Protein AF-A0A7Y5UT32-F1 (afdb_monomer_lite)

Foldseek 3Di:
DPPPPVVVVVPPVPPPDPVVVVPVPDPPDLQADWFFKKKKKWKDDPWTWIKIKTWHPFVLQLQLCVVVVHDSPDPPDDPVSSQVSVQVVRVVVVVVCCCPPNDVPPGMDMDRMGMDGDPTDSPPPDPFWDKDDDPTTIMIMGTTTDDDDPPDD

Secondary structure (DSSP, 8-state):
--STTTTTGGGTTT-S--HHHHHHS-SS-GGG-EEEEEEEEEEESSS-EEEEEEE-HHHHHHHHHHHHT--TT-----HHHHHHHHHHHHHHHHHHHIIIII-TTS--EEPPPEEEEEEEEE----TTEEEEE-SSSEEEEEEEE--------

Sequence (153 aa):
MAEVFSTMVGKFESLAVDAAVAAALPARGLSHVHFDREAVVEYRGVLEGHVTIRCNADGALDIARGLLMLDAGDTSLSIEEINDALKECANMVTGHVKTRVLDPLGGCQLSVPFVNSVATSAAAARDRMLLYKLQQGLISVEIWRRETAASAA

pLDDT: mean 74.2, std 22.8, range [26.95, 97.06]

Radius of gyration: 16.86 Å; chains: 1; bounding box: 32×48×56 Å

Structure (mmCIF, N/CA/C/O backbone):
data_AF-A0A7Y5UT32-F1
#
_entry.id   AF-A0A7Y5UT32-F1
#
loop_
_atom_site.group_PDB
_atom_site.id
_atom_site.type_symbol
_atom_site.label_atom_id
_atom_site.label_alt_id
_atom_site.label_comp_id
_atom_site.label_asym_id
_atom_site.label_entity_id
_atom_site.label_seq_id
_atom_site.pdbx_PDB_ins_code
_atom_site.Cartn_x
_atom_site.Cartn_y
_atom_site.Cartn_z
_atom_site.occupancy
_atom_site.B_iso_or_equiv
_atom_site.auth_seq_id
_atom_site.auth_comp_id
_atom_site.auth_asym_id
_atom_site.auth_atom_id
_atom_site.pdbx_PDB_model_num
ATOM 1 N N . MET A 1 1 ? -15.226 24.047 -5.151 1.00 40.56 1 MET A N 1
ATOM 2 C CA . MET A 1 1 ? -13.920 23.353 -5.260 1.00 40.56 1 MET A CA 1
ATOM 3 C C . MET A 1 1 ? -13.978 21.875 -4.825 1.00 40.56 1 MET A C 1
ATOM 5 O O . MET A 1 1 ? -12.939 21.241 -4.767 1.00 40.56 1 MET A O 1
ATOM 9 N N . ALA A 1 2 ? -15.166 21.301 -4.562 1.00 35.66 2 ALA A N 1
ATOM 10 C CA . ALA A 1 2 ? -15.335 19.928 -4.057 1.00 35.66 2 ALA A CA 1
ATOM 11 C C . ALA A 1 2 ? -15.691 18.880 -5.139 1.00 35.66 2 ALA A C 1
ATOM 13 O O . ALA A 1 2 ? -15.815 17.702 -4.826 1.00 35.66 2 ALA A O 1
ATOM 14 N N . GLU A 1 3 ? -15.855 19.281 -6.405 1.00 29.11 3 GLU A N 1
ATOM 15 C CA . GLU A 1 3 ? -16.361 18.385 -7.462 1.00 29.11 3 GLU A CA 1
ATOM 16 C C . GLU A 1 3 ? -15.290 17.556 -8.183 1.00 29.11 3 GLU A C 1
ATOM 18 O O . GLU A 1 3 ? -15.625 16.557 -8.807 1.00 29.11 3 GLU A O 1
ATOM 23 N N . VAL A 1 4 ? -14.003 17.898 -8.075 1.00 40.22 4 VAL A N 1
ATOM 24 C CA . VAL A 1 4 ? -12.950 17.203 -8.846 1.00 40.22 4 VAL A CA 1
ATOM 25 C C . VAL A 1 4 ? -12.626 15.815 -8.269 1.00 40.22 4 VAL A C 1
ATOM 27 O O . VAL A 1 4 ? -12.219 14.916 -9.000 1.00 40.22 4 VAL A O 1
ATOM 30 N N . PHE A 1 5 ? -12.866 15.597 -6.971 1.00 34.38 5 PHE A N 1
ATOM 31 C CA . PHE A 1 5 ? -12.546 14.328 -6.311 1.00 34.38 5 PHE A CA 1
ATOM 32 C C . PHE A 1 5 ? -13.642 13.258 -6.440 1.00 34.38 5 PHE A C 1
ATOM 34 O O . PHE A 1 5 ? -13.336 12.081 -6.273 1.00 34.38 5 PHE A O 1
ATOM 41 N N . SER A 1 6 ? -14.896 13.604 -6.773 1.00 34.88 6 SER A N 1
ATOM 42 C CA . SER A 1 6 ? -15.976 12.600 -6.860 1.00 34.88 6 SER A CA 1
ATOM 43 C C . SER A 1 6 ? -15.926 11.779 -8.155 1.00 34.88 6 SER A C 1
ATOM 45 O O . SER A 1 6 ? -16.275 10.598 -8.160 1.00 34.88 6 SER A O 1
ATOM 47 N N . THR A 1 7 ? -15.411 12.352 -9.245 1.00 33.41 7 THR A N 1
ATOM 48 C CA . THR A 1 7 ? -15.380 11.698 -10.562 1.00 33.41 7 THR A CA 1
ATOM 49 C C . THR A 1 7 ? -14.359 10.566 -10.684 1.00 33.41 7 THR A C 1
ATOM 51 O O . THR A 1 7 ? -14.496 9.734 -11.578 1.00 33.41 7 THR A O 1
ATOM 54 N N . MET A 1 8 ? -13.380 10.464 -9.775 1.00 29.42 8 MET A N 1
ATOM 55 C CA . MET A 1 8 ? -12.494 9.288 -9.700 1.00 29.42 8 MET A CA 1
ATOM 56 C C . MET A 1 8 ? -13.072 8.146 -8.847 1.00 29.42 8 MET A C 1
ATOM 58 O O . MET A 1 8 ? -12.651 7.001 -8.993 1.00 29.42 8 MET A O 1
ATOM 62 N N . VAL A 1 9 ? -14.073 8.418 -8.000 1.00 39.75 9 VAL A N 1
ATOM 63 C CA . VAL A 1 9 ? -14.666 7.423 -7.085 1.00 39.75 9 VAL A CA 1
ATOM 64 C C . VAL A 1 9 ? -15.650 6.499 -7.812 1.00 39.75 9 VAL A C 1
ATOM 66 O O . VAL A 1 9 ? -15.731 5.313 -7.499 1.00 39.75 9 VAL A O 1
ATOM 69 N N . GLY A 1 10 ? -16.338 7.004 -8.843 1.00 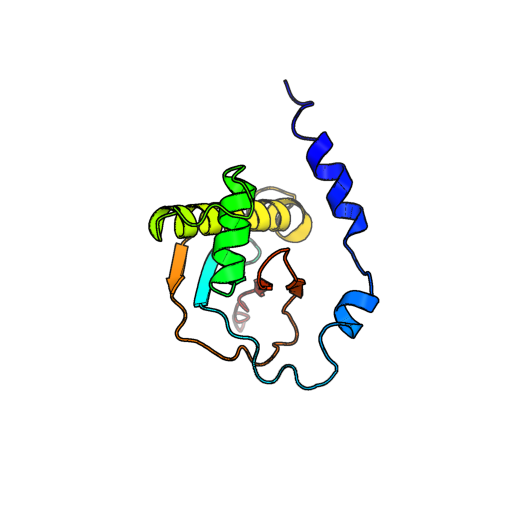26.95 10 GLY A N 1
ATOM 70 C CA . GLY A 1 10 ? -17.385 6.271 -9.569 1.00 26.95 10 GLY A CA 1
ATOM 71 C C . GLY A 1 10 ? -16.918 5.073 -10.409 1.00 26.95 10 GLY A C 1
ATOM 72 O O . GLY A 1 10 ? -17.756 4.353 -10.940 1.00 26.95 10 GLY A O 1
ATOM 73 N N . LYS A 1 11 ? -15.606 4.829 -10.546 1.00 36.06 11 LYS A N 1
ATOM 74 C CA . LYS A 1 11 ? -15.076 3.681 -11.311 1.00 36.06 11 LYS A CA 1
ATOM 75 C C . LYS A 1 11 ? -14.605 2.501 -10.457 1.00 36.06 11 LYS A C 1
ATOM 77 O O . LYS A 1 11 ? -14.365 1.433 -11.013 1.00 36.06 11 LYS A O 1
ATOM 82 N N . PHE A 1 12 ? -14.520 2.643 -9.133 1.00 33.78 12 PHE A N 1
ATOM 83 C CA . PHE A 1 12 ? -14.087 1.541 -8.260 1.00 33.78 12 PHE A CA 1
ATOM 84 C C . PHE A 1 12 ? -15.223 0.595 -7.841 1.00 33.78 12 PHE A C 1
ATOM 86 O O . PHE A 1 12 ? -14.953 -0.550 -7.489 1.00 33.78 12 PHE A O 1
ATOM 93 N N . GLU A 1 13 ? -16.490 1.014 -7.938 1.00 32.16 13 GLU A N 1
ATOM 94 C CA . GLU A 1 13 ? -17.649 0.166 -7.591 1.00 32.16 13 GLU A CA 1
ATOM 95 C C . GLU A 1 13 ? -17.892 -0.988 -8.581 1.00 32.16 13 GLU A C 1
ATOM 97 O O . GLU A 1 13 ? -18.617 -1.925 -8.264 1.00 32.16 13 GLU A O 1
ATOM 102 N N . SER A 1 14 ? -17.234 -0.977 -9.745 1.00 31.75 14 SER A N 1
ATOM 103 C CA . SER A 1 14 ? -17.374 -2.009 -10.784 1.00 31.75 14 SER A CA 1
ATOM 104 C C . SER A 1 14 ? -16.272 -3.083 -10.770 1.00 31.75 14 SER A C 1
ATOM 106 O O . SER A 1 14 ? -16.296 -3.975 -11.614 1.00 31.75 14 SER A O 1
ATOM 108 N N . LEU A 1 15 ? -15.289 -3.014 -9.865 1.00 38.16 15 LEU A N 1
ATOM 109 C CA . LEU A 1 15 ? -14.145 -3.948 -9.842 1.00 38.16 15 LEU A CA 1
ATOM 110 C C . LEU A 1 15 ? -14.307 -5.105 -8.845 1.00 38.16 15 LEU A C 1
ATOM 112 O O . LEU A 1 15 ? -13.448 -5.984 -8.761 1.00 38.16 15 LEU A O 1
ATOM 116 N N . ALA A 1 16 ? -15.417 -5.136 -8.107 1.00 36.22 16 ALA A N 1
ATOM 117 C CA . ALA A 1 16 ? -15.754 -6.268 -7.266 1.00 36.22 16 ALA A CA 1
ATOM 118 C C . ALA A 1 16 ? -16.349 -7.395 -8.124 1.00 36.22 16 ALA A C 1
ATOM 120 O O . ALA A 1 16 ? -17.524 -7.388 -8.474 1.00 36.22 16 ALA A O 1
ATOM 121 N N . VAL A 1 17 ? -15.499 -8.393 -8.364 1.00 40.19 17 VAL A N 1
ATOM 122 C CA . VAL A 1 17 ? -15.823 -9.740 -8.846 1.00 40.19 17 VAL A CA 1
ATOM 123 C C . VAL A 1 17 ? -16.145 -9.822 -10.335 1.00 40.19 17 VAL A C 1
ATOM 125 O O . VAL A 1 17 ? -17.268 -10.101 -10.742 1.00 40.19 17 VAL A O 1
ATOM 128 N N . ASP A 1 18 ? -15.091 -9.776 -11.145 1.00 31.22 18 ASP A N 1
ATOM 129 C CA . ASP A 1 18 ? -15.029 -10.751 -12.225 1.00 31.22 18 ASP A CA 1
ATOM 130 C C . ASP A 1 18 ? -14.427 -12.030 -11.628 1.00 31.22 18 ASP A C 1
ATOM 132 O O . ASP A 1 18 ? -13.212 -12.157 -11.453 1.00 31.22 18 ASP A O 1
ATOM 136 N N . ALA A 1 19 ? -15.281 -12.980 -11.236 1.00 40.06 19 ALA A N 1
ATOM 137 C CA . ALA A 1 19 ? -14.856 -14.303 -10.763 1.00 40.06 19 ALA A CA 1
ATOM 138 C C . ALA A 1 19 ? -13.948 -15.013 -11.793 1.00 40.06 19 ALA A C 1
ATOM 140 O O . ALA A 1 19 ? -13.191 -15.921 -11.449 1.00 40.06 19 ALA A O 1
ATOM 141 N N . ALA A 1 20 ? -13.963 -14.541 -13.044 1.00 36.03 20 ALA A N 1
ATOM 142 C CA . ALA A 1 20 ? -13.041 -14.924 -14.096 1.00 36.03 20 ALA A CA 1
ATOM 143 C C . ALA A 1 20 ? -11.575 -14.535 -13.818 1.00 36.03 20 ALA A C 1
ATOM 145 O O . ALA A 1 20 ? -10.691 -15.273 -14.232 1.00 36.03 20 ALA A O 1
ATOM 146 N N . VAL A 1 21 ? -11.272 -13.450 -13.089 1.00 40.75 21 VAL A N 1
ATOM 147 C CA . VAL A 1 21 ? -9.878 -13.077 -12.748 1.00 40.75 21 VAL A CA 1
ATOM 148 C C . VAL A 1 21 ? -9.305 -14.010 -11.679 1.00 40.75 21 VAL A C 1
ATOM 150 O O . VAL A 1 21 ? -8.154 -14.432 -11.788 1.00 40.75 21 VAL A O 1
ATOM 153 N N . ALA A 1 22 ? -10.126 -14.421 -10.708 1.00 39.03 22 ALA A N 1
ATOM 154 C CA . ALA A 1 22 ? -9.765 -15.477 -9.762 1.00 39.03 22 ALA A CA 1
ATOM 155 C C . ALA A 1 22 ? -9.562 -16.835 -10.465 1.00 39.03 22 ALA A C 1
ATOM 157 O O . ALA A 1 22 ? -8.695 -17.606 -10.064 1.00 39.03 22 ALA A O 1
ATOM 158 N N . ALA A 1 23 ? -10.314 -17.102 -11.540 1.00 39.59 23 ALA A N 1
ATOM 159 C CA . ALA A 1 23 ? -10.184 -18.310 -12.360 1.00 39.59 23 ALA A CA 1
ATOM 160 C C . ALA A 1 23 ? -9.057 -18.244 -13.419 1.00 39.59 23 ALA A C 1
ATOM 162 O O . ALA A 1 23 ? -8.623 -19.285 -13.913 1.00 39.59 23 ALA A O 1
ATOM 163 N N . ALA A 1 24 ? -8.588 -17.043 -13.778 1.00 40.69 24 ALA A N 1
ATOM 164 C CA . ALA A 1 24 ? -7.518 -16.805 -14.752 1.00 40.69 24 ALA A CA 1
ATOM 165 C C . ALA A 1 24 ? -6.127 -16.671 -14.111 1.00 40.69 24 ALA A C 1
ATOM 167 O O . ALA A 1 24 ? -5.117 -16.758 -14.815 1.00 40.69 24 ALA A O 1
ATOM 168 N N . LEU A 1 25 ? -6.049 -16.514 -12.785 1.00 46.28 25 LEU A N 1
ATOM 169 C CA . LEU A 1 25 ? -4.874 -16.966 -12.044 1.00 46.28 25 LEU A CA 1
ATOM 170 C C . LEU A 1 25 ? -4.788 -18.476 -12.282 1.00 46.28 25 LEU A C 1
ATOM 172 O O . LEU A 1 25 ? -5.754 -19.179 -11.985 1.00 46.28 25 LEU A O 1
ATOM 176 N N . PRO A 1 26 ? -3.713 -18.986 -12.905 1.00 40.22 26 PRO A N 1
ATOM 177 C CA . PRO A 1 26 ? -3.697 -20.358 -13.371 1.00 40.22 26 PRO A CA 1
ATOM 178 C C . PRO A 1 26 ? -4.050 -21.288 -12.212 1.00 40.22 26 PRO A C 1
ATOM 180 O O . PRO A 1 26 ? -3.388 -21.281 -11.178 1.00 40.22 26 PRO A O 1
ATOM 183 N N . ALA A 1 27 ? -5.031 -22.168 -12.427 1.00 41.38 27 ALA A N 1
ATOM 184 C CA . ALA A 1 27 ? -5.348 -23.303 -11.552 1.00 41.38 27 ALA A CA 1
ATOM 185 C C . ALA A 1 27 ? -4.155 -24.278 -11.352 1.00 41.38 27 ALA A C 1
ATOM 187 O O . ALA A 1 27 ? -4.288 -25.345 -10.758 1.00 41.38 27 ALA A O 1
ATOM 188 N N . ARG A 1 28 ? -2.966 -23.914 -11.848 1.00 37.47 28 ARG A N 1
ATOM 189 C CA . ARG A 1 28 ? -1.664 -24.480 -11.522 1.00 37.47 28 ARG A CA 1
ATOM 190 C C . ARG A 1 28 ? -1.036 -23.656 -10.402 1.00 37.47 28 ARG A C 1
ATOM 192 O O . ARG A 1 28 ? -0.313 -22.713 -10.679 1.00 37.47 28 ARG A O 1
ATOM 199 N N . GLY A 1 29 ? -1.306 -24.060 -9.164 1.00 40.22 29 GLY A N 1
ATOM 200 C CA . GLY A 1 29 ? -0.486 -23.748 -7.996 1.00 40.22 29 GLY A CA 1
ATOM 201 C C . GLY A 1 29 ? -0.219 -22.262 -7.746 1.00 40.22 29 GLY A C 1
ATOM 202 O O . GLY A 1 29 ? 0.736 -21.693 -8.264 1.00 40.22 29 GLY A O 1
ATOM 203 N N . LEU A 1 30 ? -0.928 -21.690 -6.771 1.00 49.75 30 LEU A N 1
ATOM 204 C CA . LEU A 1 30 ? -0.505 -20.495 -6.016 1.00 49.75 30 LEU A CA 1
ATOM 205 C C . LEU A 1 30 ? 0.843 -20.691 -5.277 1.00 49.75 30 LEU A C 1
ATOM 207 O O . LEU A 1 30 ? 1.166 -19.954 -4.351 1.00 49.75 30 LEU A O 1
ATOM 211 N N . SER A 1 31 ? 1.623 -21.710 -5.638 1.00 45.50 31 SER A N 1
ATOM 212 C CA . SER A 1 31 ? 2.808 -22.168 -4.934 1.00 45.50 31 SER A CA 1
ATOM 213 C C . SER A 1 31 ? 3.937 -21.142 -4.938 1.00 45.50 31 SER A C 1
ATOM 215 O O . SER A 1 31 ? 4.766 -21.224 -4.042 1.00 45.50 31 SER A O 1
ATOM 217 N N . HIS A 1 32 ? 3.962 -20.155 -5.846 1.00 53.62 32 HIS A N 1
ATOM 218 C CA . HIS A 1 32 ? 5.031 -19.148 -5.892 1.00 53.62 32 HIS A CA 1
ATOM 219 C C . HIS A 1 32 ? 4.561 -17.772 -6.411 1.00 53.62 32 HIS A C 1
ATOM 221 O O . HIS A 1 32 ? 4.971 -17.330 -7.482 1.00 53.62 32 HIS A O 1
ATOM 227 N N . VAL A 1 33 ? 3.703 -17.068 -5.659 1.00 67.56 33 VAL A N 1
ATOM 228 C CA . VAL A 1 33 ? 3.578 -15.605 -5.816 1.00 67.56 33 VAL A CA 1
ATOM 229 C C . VAL A 1 33 ? 4.724 -14.961 -5.043 1.00 67.56 33 VAL A C 1
ATOM 231 O O . VAL A 1 33 ? 4.867 -15.178 -3.838 1.00 67.56 33 VAL A O 1
ATOM 234 N N . HIS A 1 34 ? 5.555 -14.202 -5.749 1.00 77.62 34 HIS A N 1
ATOM 235 C CA . HIS A 1 34 ? 6.713 -13.525 -5.184 1.00 77.62 34 HIS A CA 1
ATOM 236 C C . HIS A 1 34 ? 6.445 -12.031 -5.059 1.00 77.62 34 HIS A C 1
ATOM 238 O O . HIS A 1 34 ? 5.945 -11.403 -5.990 1.00 77.62 34 HIS A O 1
ATOM 244 N N . PHE A 1 35 ? 6.791 -11.483 -3.899 1.00 86.19 35 PHE A N 1
ATOM 245 C CA . PHE A 1 35 ? 6.749 -10.055 -3.631 1.00 86.19 35 PHE A CA 1
ATOM 246 C C . PHE A 1 35 ? 8.145 -9.575 -3.255 1.00 86.19 35 PHE A C 1
ATOM 248 O O . PHE A 1 35 ? 8.851 -10.253 -2.506 1.00 86.19 35 PHE A O 1
ATOM 255 N N . ASP A 1 36 ? 8.500 -8.401 -3.762 1.00 86.00 36 ASP A N 1
ATOM 256 C CA . ASP A 1 36 ? 9.805 -7.769 -3.563 1.00 86.00 36 ASP A CA 1
ATOM 257 C C . ASP A 1 36 ? 9.700 -6.590 -2.589 1.00 86.00 36 ASP A C 1
ATOM 259 O O . ASP A 1 36 ? 10.646 -6.270 -1.867 1.00 86.00 36 ASP A O 1
ATOM 263 N N . ARG A 1 37 ? 8.530 -5.940 -2.549 1.00 90.19 37 ARG A N 1
ATOM 264 C CA . ARG A 1 37 ? 8.269 -4.772 -1.706 1.00 90.19 37 ARG A CA 1
ATOM 265 C C . ARG A 1 37 ? 6.972 -4.920 -0.937 1.00 90.19 37 ARG A C 1
ATOM 267 O O . ARG A 1 37 ? 5.985 -5.455 -1.443 1.00 90.19 37 ARG A O 1
ATOM 274 N N . GLU A 1 38 ? 6.987 -4.388 0.275 1.00 93.19 38 GLU A N 1
ATOM 275 C CA . GLU A 1 38 ? 5.848 -4.327 1.177 1.00 93.19 38 GLU A CA 1
ATOM 276 C C . GLU A 1 38 ? 5.708 -2.914 1.731 1.00 93.19 38 GLU A C 1
ATOM 278 O O . GLU A 1 38 ? 6.618 -2.423 2.391 1.00 93.19 38 GLU A O 1
ATOM 283 N N . ALA A 1 39 ? 4.565 -2.280 1.485 1.00 95.31 39 ALA A N 1
ATOM 284 C CA . ALA A 1 39 ? 4.172 -1.026 2.104 1.00 95.31 39 ALA A CA 1
ATOM 285 C C . ALA A 1 39 ? 3.147 -1.298 3.209 1.00 95.31 39 ALA A C 1
ATOM 287 O O . ALA A 1 39 ? 2.182 -2.038 2.997 1.00 95.31 39 ALA A O 1
ATOM 288 N N . VAL A 1 40 ? 3.345 -0.700 4.382 1.00 94.44 40 VAL A N 1
ATOM 289 C CA . VAL A 1 40 ? 2.503 -0.926 5.561 1.00 94.44 40 VAL A CA 1
ATOM 290 C C . VAL A 1 40 ? 2.035 0.398 6.142 1.00 94.44 40 VAL A C 1
ATOM 292 O O . VAL A 1 40 ? 2.822 1.332 6.298 1.00 94.44 40 VAL A O 1
ATOM 295 N N . VAL A 1 41 ? 0.756 0.446 6.513 1.00 96.12 41 VAL A N 1
ATOM 296 C CA . VAL A 1 41 ? 0.177 1.511 7.338 1.00 96.12 41 VAL A CA 1
ATOM 297 C C . VAL A 1 41 ? -0.511 0.873 8.533 1.00 96.12 41 VAL A C 1
ATOM 299 O O . VAL A 1 41 ? -1.424 0.060 8.375 1.00 96.12 41 VAL A O 1
ATOM 302 N N . GLU A 1 42 ? -0.082 1.235 9.738 1.00 94.62 42 GLU A N 1
ATOM 303 C CA . GLU A 1 42 ? -0.751 0.811 10.963 1.00 94.62 42 GLU A CA 1
ATOM 304 C C . GLU A 1 42 ? -1.962 1.696 11.246 1.00 94.62 42 GLU A C 1
ATOM 306 O O . GLU A 1 42 ? -1.966 2.893 10.953 1.00 94.62 42 GLU A O 1
ATOM 311 N N . TYR A 1 43 ? -2.974 1.116 11.881 1.00 92.75 43 TYR A N 1
ATOM 312 C CA . TYR A 1 43 ? -4.113 1.853 12.406 1.00 92.75 43 TYR A CA 1
ATOM 313 C C . TYR A 1 43 ? -4.367 1.490 13.869 1.00 92.75 43 TYR A C 1
ATOM 315 O O . TYR A 1 43 ? -4.189 0.338 14.279 1.00 92.75 43 TYR A O 1
ATOM 323 N N . ARG A 1 44 ? -4.767 2.484 14.670 1.00 91.44 44 ARG A N 1
ATOM 324 C CA . ARG A 1 44 ? -5.040 2.334 16.109 1.00 91.44 44 ARG A CA 1
ATOM 325 C C . ARG A 1 44 ? -6.300 3.085 16.524 1.00 91.44 44 ARG A C 1
ATOM 327 O O . ARG A 1 44 ? -6.559 4.182 16.034 1.00 91.44 44 ARG A O 1
ATOM 334 N N . GLY A 1 45 ? -7.057 2.505 17.450 1.00 86.62 45 GLY A N 1
ATOM 335 C CA . GLY A 1 45 ? -8.329 3.026 17.945 1.00 86.62 45 GLY A CA 1
ATOM 336 C C . GLY A 1 45 ? -9.130 1.915 18.622 1.00 86.62 45 GLY A C 1
ATOM 337 O O . GLY A 1 45 ? -8.560 1.069 19.304 1.00 86.62 45 GLY A O 1
ATOM 338 N N . VAL A 1 46 ? -10.446 1.873 18.387 1.00 83.12 46 VAL A N 1
ATOM 339 C CA . VAL A 1 46 ? -11.312 0.752 18.823 1.00 83.12 46 VAL A CA 1
ATOM 340 C C . VAL A 1 46 ? -10.842 -0.585 18.237 1.00 83.12 46 VAL A C 1
ATOM 342 O O . VAL A 1 46 ? -10.951 -1.633 18.871 1.00 83.12 46 VAL A O 1
ATOM 345 N N .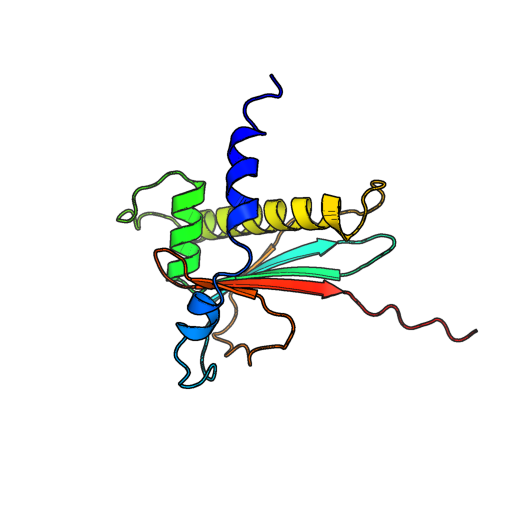 LEU A 1 47 ? -10.296 -0.536 17.022 1.00 84.81 47 LEU A N 1
ATOM 346 C CA . LEU A 1 47 ? -9.598 -1.636 16.380 1.00 84.81 47 LEU A CA 1
ATOM 347 C C . LEU A 1 47 ? -8.139 -1.241 16.177 1.00 84.81 47 LEU A C 1
ATOM 349 O O . LEU A 1 47 ? -7.835 -0.103 15.815 1.00 84.81 47 LEU A O 1
ATOM 353 N N . GLU A 1 48 ? -7.250 -2.207 16.362 1.00 88.94 48 GLU A N 1
ATOM 354 C CA . GLU A 1 48 ? -5.840 -2.070 16.023 1.00 88.94 48 GLU A CA 1
ATOM 355 C C . GLU A 1 48 ? -5.458 -3.068 14.945 1.00 88.94 48 GLU A C 1
ATOM 357 O O . GLU A 1 48 ? -5.991 -4.180 14.884 1.00 88.94 48 GLU A O 1
ATOM 362 N N . GLY A 1 49 ? -4.500 -2.690 14.113 1.00 91.00 49 GLY A N 1
ATOM 363 C CA . GLY A 1 49 ? -4.038 -3.539 13.037 1.00 91.00 49 GLY A CA 1
ATOM 364 C C . GLY A 1 49 ? -3.195 -2.782 12.031 1.00 91.00 49 GLY A C 1
ATOM 365 O O . GLY A 1 49 ? -2.611 -1.744 12.344 1.00 91.00 49 GLY A O 1
ATOM 366 N N . HIS A 1 50 ? -3.112 -3.326 10.825 1.00 92.62 50 HIS A N 1
ATOM 367 C CA . HIS A 1 50 ? -2.415 -2.683 9.724 1.00 92.62 50 HIS A CA 1
ATOM 368 C C . HIS A 1 50 ? -2.999 -3.097 8.375 1.00 92.62 50 HIS A C 1
ATOM 370 O O . HIS A 1 50 ? -3.609 -4.159 8.239 1.00 92.62 50 HIS A O 1
ATOM 376 N N . VAL A 1 51 ? -2.821 -2.239 7.380 1.00 92.69 51 VAL A N 1
ATOM 377 C CA . VAL A 1 51 ? -3.035 -2.567 5.972 1.00 92.69 51 VAL A CA 1
ATOM 378 C C . VAL A 1 51 ? -1.671 -2.789 5.343 1.00 92.69 51 VAL A C 1
ATOM 380 O O . VAL A 1 51 ? -0.752 -1.993 5.547 1.00 92.69 51 VAL A O 1
ATOM 383 N N . THR A 1 52 ? -1.553 -3.871 4.584 1.00 92.62 52 THR A N 1
ATOM 384 C CA . THR A 1 52 ? -0.338 -4.231 3.859 1.00 92.62 52 THR A CA 1
ATOM 385 C C . THR A 1 52 ? -0.622 -4.242 2.372 1.00 92.62 52 THR A C 1
ATOM 387 O O . THR A 1 52 ? -1.572 -4.884 1.924 1.00 92.62 52 THR A O 1
ATOM 390 N N . ILE A 1 53 ? 0.244 -3.589 1.607 1.00 93.50 53 ILE A N 1
ATOM 391 C CA . ILE A 1 53 ? 0.316 -3.729 0.159 1.00 93.50 53 ILE A CA 1
ATOM 392 C C . ILE A 1 53 ? 1.626 -4.424 -0.180 1.00 93.50 53 ILE A C 1
ATOM 394 O O . ILE A 1 53 ? 2.689 -3.933 0.197 1.00 93.50 53 ILE A O 1
ATOM 398 N N . ARG A 1 54 ? 1.574 -5.539 -0.912 1.00 92.38 54 ARG A N 1
ATOM 399 C CA . ARG A 1 54 ? 2.784 -6.184 -1.444 1.00 92.38 54 ARG A CA 1
ATOM 400 C C . ARG A 1 54 ? 2.762 -6.204 -2.954 1.00 92.38 54 ARG A C 1
ATOM 402 O O . ARG A 1 54 ? 1.719 -6.450 -3.546 1.00 92.38 54 ARG A O 1
ATOM 409 N N . CYS A 1 55 ? 3.909 -5.995 -3.574 1.00 91.75 55 CYS A N 1
ATOM 410 C CA . CYS A 1 55 ? 4.045 -6.051 -5.024 1.00 91.75 55 CYS A CA 1
ATOM 411 C C . CYS A 1 55 ? 5.373 -6.689 -5.419 1.00 91.75 55 CYS A C 1
ATOM 413 O O . CYS A 1 55 ? 6.342 -6.695 -4.653 1.00 91.75 55 CYS A O 1
ATOM 415 N N . ASN A 1 56 ? 5.388 -7.279 -6.610 1.00 91.31 56 ASN A N 1
ATOM 416 C CA . ASN A 1 56 ? 6.640 -7.634 -7.262 1.00 91.31 56 ASN A CA 1
ATOM 417 C C . ASN A 1 56 ? 7.277 -6.380 -7.889 1.00 91.31 56 ASN A C 1
ATOM 419 O O . ASN A 1 56 ? 6.640 -5.328 -7.958 1.00 91.31 56 ASN A O 1
ATOM 423 N N . ALA A 1 57 ? 8.523 -6.478 -8.346 1.00 90.88 57 ALA A N 1
ATOM 424 C CA . ALA A 1 57 ? 9.273 -5.349 -8.891 1.00 90.88 57 ALA A CA 1
ATOM 425 C C . ALA A 1 57 ? 8.535 -4.655 -10.050 1.00 90.88 57 ALA A C 1
ATOM 427 O O . ALA A 1 57 ? 8.422 -3.429 -10.054 1.00 90.88 57 ALA A O 1
ATOM 428 N N . ASP A 1 58 ? 7.964 -5.436 -10.971 1.00 91.44 58 ASP A N 1
ATOM 429 C CA . ASP A 1 58 ? 7.180 -4.909 -12.093 1.00 91.44 58 ASP A CA 1
ATOM 430 C C . ASP A 1 58 ? 5.926 -4.172 -11.612 1.00 91.44 58 ASP A C 1
ATOM 432 O O . ASP A 1 58 ? 5.641 -3.074 -12.078 1.00 91.44 58 ASP A O 1
ATOM 436 N N . GLY A 1 59 ? 5.206 -4.735 -10.636 1.00 93.12 59 GLY A N 1
ATOM 437 C CA . GLY A 1 59 ? 4.012 -4.116 -10.063 1.00 93.12 59 GLY A CA 1
ATOM 438 C C . GLY A 1 59 ? 4.324 -2.845 -9.280 1.00 93.12 59 GLY A C 1
ATOM 439 O O . GLY A 1 59 ? 3.577 -1.876 -9.365 1.00 93.12 59 GLY A O 1
ATOM 440 N N . ALA A 1 60 ? 5.449 -2.811 -8.562 1.00 93.75 60 ALA A N 1
ATOM 441 C CA . ALA A 1 60 ? 5.916 -1.611 -7.876 1.00 93.75 60 ALA A CA 1
ATOM 442 C C . ALA A 1 60 ? 6.156 -0.464 -8.865 1.00 93.75 60 ALA A C 1
ATOM 444 O O . ALA 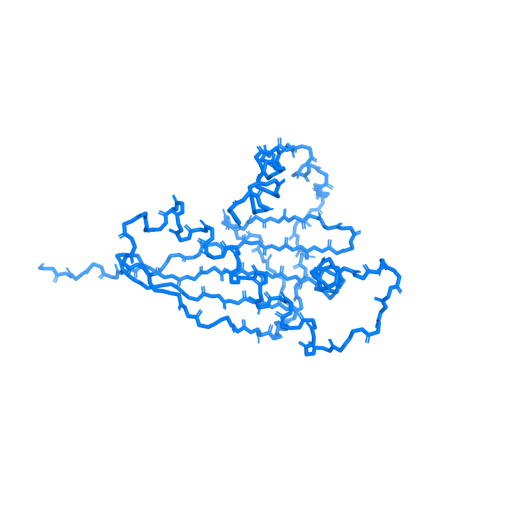A 1 60 ? 5.732 0.668 -8.628 1.00 93.75 60 ALA A O 1
ATOM 445 N N . LEU A 1 61 ? 6.805 -0.775 -9.988 1.00 94.25 61 LEU A N 1
ATOM 446 C CA . LEU A 1 61 ? 7.072 0.183 -11.051 1.00 94.25 61 LEU A CA 1
ATOM 447 C C . LEU A 1 61 ? 5.781 0.629 -11.755 1.00 94.25 61 LEU A C 1
ATOM 449 O O . LEU A 1 61 ? 5.612 1.819 -12.008 1.00 94.25 61 LEU A O 1
ATOM 453 N N . ASP A 1 62 ? 4.856 -0.294 -12.025 1.00 94.00 62 ASP A N 1
ATOM 454 C CA . ASP A 1 62 ? 3.562 0.001 -12.657 1.00 94.00 62 ASP A CA 1
ATOM 455 C C . ASP A 1 62 ? 2.703 0.938 -11.795 1.00 94.00 62 ASP A C 1
ATOM 457 O O . ASP A 1 62 ? 2.156 1.925 -12.287 1.00 94.00 62 ASP A O 1
ATOM 461 N N . ILE A 1 63 ? 2.657 0.692 -10.479 1.00 94.69 63 ILE A N 1
ATOM 462 C CA . ILE A 1 63 ? 1.982 1.576 -9.517 1.00 94.69 63 ILE A CA 1
ATOM 463 C C . ILE A 1 63 ? 2.625 2.963 -9.527 1.00 94.69 63 ILE A C 1
ATOM 465 O O . ILE A 1 63 ? 1.915 3.966 -9.603 1.00 94.69 63 ILE A O 1
ATOM 469 N N . ALA A 1 64 ? 3.957 3.032 -9.462 1.00 95.62 64 ALA A N 1
ATOM 470 C CA . ALA A 1 64 ? 4.666 4.304 -9.428 1.00 95.62 64 ALA A CA 1
ATOM 471 C C . ALA A 1 64 ? 4.425 5.131 -10.697 1.00 95.62 64 ALA A C 1
ATOM 473 O O . ALA A 1 64 ? 4.101 6.313 -10.598 1.00 95.62 64 ALA A O 1
ATOM 474 N N . ARG A 1 65 ? 4.466 4.507 -11.879 1.00 93.94 65 ARG A N 1
ATOM 475 C CA . ARG A 1 65 ? 4.111 5.164 -13.146 1.00 93.94 65 ARG A CA 1
ATOM 476 C C . ARG A 1 65 ? 2.682 5.681 -13.145 1.00 93.94 65 ARG A C 1
ATOM 478 O O . ARG A 1 65 ? 2.454 6.825 -13.522 1.00 93.94 65 ARG A O 1
ATOM 485 N N . GLY A 1 66 ? 1.734 4.857 -12.698 1.00 92.31 66 GLY A N 1
ATOM 486 C CA . GLY A 1 66 ? 0.327 5.241 -12.631 1.00 92.31 66 GLY A CA 1
ATOM 487 C C . GLY A 1 66 ? 0.090 6.450 -11.723 1.00 92.31 66 GLY A C 1
ATOM 488 O O . GLY A 1 66 ? -0.669 7.347 -12.082 1.00 92.31 66 GLY A O 1
ATOM 489 N N . LEU A 1 67 ? 0.769 6.513 -10.574 1.00 93.00 67 LEU A N 1
ATOM 490 C CA . LEU A 1 67 ? 0.659 7.638 -9.640 1.00 93.00 67 LEU A CA 1
ATOM 491 C C . LEU A 1 67 ? 1.371 8.902 -10.130 1.00 93.00 67 LEU A C 1
ATOM 493 O O . LEU A 1 67 ? 0.894 10.006 -9.873 1.00 93.00 67 LEU A O 1
ATOM 497 N N . LEU A 1 68 ? 2.483 8.747 -10.849 1.00 92.31 68 LEU A N 1
ATOM 498 C CA . LEU A 1 68 ? 3.277 9.851 -11.392 1.00 92.31 68 LEU A CA 1
ATOM 499 C C . LEU A 1 68 ? 2.857 10.260 -12.815 1.00 92.31 68 LEU A C 1
ATOM 501 O O . LEU A 1 68 ? 3.462 11.159 -13.390 1.00 92.31 68 LEU A O 1
ATOM 505 N N . MET A 1 69 ? 1.805 9.639 -13.364 1.00 91.62 69 MET A N 1
ATOM 506 C CA . MET A 1 69 ? 1.276 9.890 -14.712 1.00 91.62 69 MET A CA 1
ATOM 507 C C . MET A 1 69 ? 2.339 9.729 -15.812 1.00 91.62 69 MET A C 1
ATOM 509 O O . MET A 1 69 ? 2.409 10.530 -16.744 1.00 91.62 69 MET A O 1
ATOM 513 N N . LEU A 1 70 ? 3.170 8.693 -15.685 1.00 91.06 70 LEU A N 1
ATOM 514 C CA . LEU A 1 70 ? 4.221 8.355 -16.643 1.00 91.06 70 LEU A CA 1
ATOM 515 C C . LEU A 1 70 ? 3.756 7.295 -17.643 1.00 91.06 70 LEU A C 1
ATOM 517 O O . LEU A 1 70 ? 2.875 6.480 -17.358 1.00 91.06 70 LEU A O 1
ATOM 521 N N . ASP A 1 71 ? 4.399 7.271 -18.808 1.00 87.44 71 ASP A N 1
ATOM 522 C CA . ASP A 1 71 ? 4.134 6.269 -19.836 1.00 87.44 71 ASP A CA 1
ATOM 523 C C . ASP A 1 71 ? 4.615 4.869 -19.418 1.00 87.44 71 ASP A C 1
ATOM 525 O O . ASP A 1 71 ? 5.611 4.696 -18.713 1.00 87.44 71 ASP A O 1
ATOM 529 N N . ALA A 1 72 ? 3.952 3.830 -19.938 1.00 73.62 72 ALA A N 1
ATOM 530 C CA . ALA A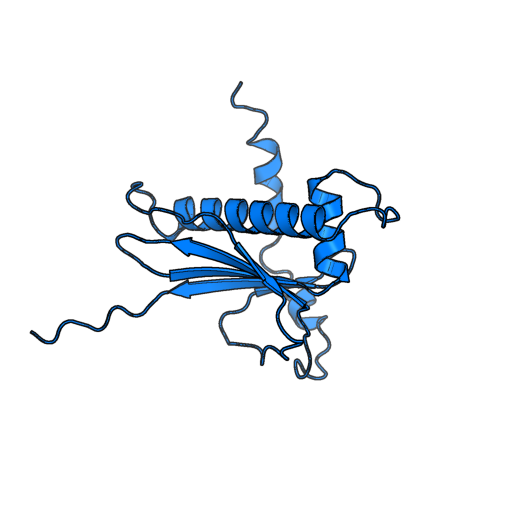 1 72 ? 4.236 2.428 -19.606 1.00 73.62 72 ALA A CA 1
ATOM 531 C C . ALA A 1 72 ? 5.669 1.963 -19.952 1.00 73.62 72 ALA A C 1
ATOM 533 O O . ALA A 1 72 ? 6.125 0.940 -19.436 1.00 73.62 72 ALA A O 1
ATOM 534 N N . GLY A 1 73 ? 6.363 2.693 -20.832 1.00 76.06 73 GLY A N 1
ATOM 535 C CA . GLY A 1 73 ? 7.747 2.431 -21.232 1.00 76.06 73 GLY A CA 1
ATOM 536 C C . GLY A 1 73 ? 8.801 3.157 -20.392 1.00 76.06 73 GLY A C 1
ATOM 537 O O . GLY A 1 73 ? 9.985 2.879 -20.560 1.00 76.06 73 GLY A O 1
ATOM 538 N N . ASP A 1 74 ? 8.408 4.069 -19.500 1.00 80.62 74 ASP A N 1
ATOM 539 C CA . ASP A 1 74 ? 9.360 4.863 -18.725 1.00 80.62 74 ASP A CA 1
ATOM 540 C C . ASP A 1 74 ? 9.916 4.050 -17.550 1.00 80.62 74 ASP A C 1
ATOM 542 O O . ASP A 1 74 ? 9.205 3.715 -16.606 1.00 80.62 74 ASP A O 1
ATOM 546 N N . THR A 1 75 ? 11.185 3.658 -17.606 1.00 77.50 75 THR A N 1
ATOM 547 C CA . THR A 1 75 ? 11.862 2.903 -16.535 1.00 77.50 75 THR A CA 1
ATOM 548 C C . THR A 1 75 ? 12.810 3.775 -15.714 1.00 77.50 75 THR A C 1
ATOM 550 O O . THR A 1 75 ? 13.652 3.237 -15.002 1.00 77.50 75 THR A O 1
ATOM 553 N N . SER A 1 76 ? 12.740 5.103 -15.846 1.00 87.88 76 SER A N 1
ATOM 554 C CA . SER A 1 76 ? 13.734 6.021 -15.272 1.00 87.88 76 SER A CA 1
ATOM 555 C C . SER A 1 76 ? 13.548 6.325 -13.781 1.00 87.88 76 SER A C 1
ATOM 557 O O . SER A 1 76 ? 14.351 7.059 -13.209 1.00 87.88 76 SER A O 1
ATOM 559 N N . LEU A 1 77 ? 12.543 5.726 -13.137 1.00 92.00 77 LEU A N 1
ATOM 560 C CA . LEU A 1 77 ? 12.246 5.945 -11.725 1.00 92.00 77 LEU A CA 1
ATOM 561 C C . LEU A 1 77 ? 13.303 5.342 -10.797 1.00 92.00 77 LEU A C 1
ATOM 563 O O . LEU A 1 77 ? 13.671 4.167 -10.901 1.00 92.00 77 LEU A O 1
ATOM 567 N N . SER A 1 78 ? 13.730 6.145 -9.828 1.00 94.25 78 SER A N 1
ATOM 568 C CA . SER A 1 78 ? 14.571 5.703 -8.722 1.00 94.25 78 SER A CA 1
ATOM 569 C C . SER A 1 78 ? 13.815 4.782 -7.757 1.00 94.25 78 SER A C 1
ATOM 571 O O . SER A 1 78 ? 12.583 4.735 -7.698 1.00 94.25 78 SER A O 1
ATOM 573 N N . ILE A 1 79 ? 14.570 4.033 -6.951 1.00 92.06 79 ILE A N 1
ATOM 574 C CA . ILE A 1 79 ? 14.007 3.138 -5.932 1.00 92.06 79 ILE A CA 1
ATOM 575 C C . ILE A 1 79 ? 13.223 3.931 -4.882 1.00 92.06 79 ILE A C 1
ATOM 577 O O . ILE A 1 79 ? 12.218 3.424 -4.374 1.00 92.06 79 ILE A O 1
ATOM 581 N N . GLU A 1 80 ? 13.689 5.135 -4.568 1.00 94.25 80 GLU A N 1
ATOM 582 C CA . GLU A 1 80 ? 13.097 6.090 -3.642 1.00 94.25 80 GLU A CA 1
ATOM 583 C C . GLU A 1 80 ? 11.743 6.586 -4.154 1.00 94.25 80 GLU A C 1
ATOM 585 O O . GLU A 1 80 ? 10.757 6.468 -3.430 1.00 94.25 80 GLU A O 1
ATOM 590 N N . GLU A 1 81 ? 11.661 7.023 -5.415 1.00 95.38 81 GLU A N 1
ATOM 591 C CA . GLU A 1 81 ? 10.398 7.451 -6.037 1.00 95.38 81 GLU A CA 1
ATOM 592 C C . GLU A 1 81 ? 9.370 6.317 -6.067 1.00 95.38 81 GLU A C 1
ATOM 594 O O . GLU A 1 81 ? 8.201 6.520 -5.737 1.00 95.38 81 GLU A O 1
ATOM 599 N N . ILE A 1 82 ? 9.811 5.094 -6.385 1.00 95.19 82 ILE A N 1
ATOM 600 C CA . ILE A 1 82 ? 8.949 3.908 -6.335 1.00 95.19 82 ILE A CA 1
ATOM 601 C C . ILE A 1 82 ? 8.453 3.664 -4.904 1.00 95.19 82 ILE A C 1
ATOM 603 O O . ILE A 1 82 ? 7.271 3.401 -4.690 1.00 95.19 82 ILE A O 1
ATOM 607 N N . ASN A 1 83 ? 9.335 3.748 -3.904 1.00 95.12 83 ASN A N 1
ATOM 608 C CA . ASN A 1 83 ? 8.951 3.565 -2.504 1.00 95.12 83 ASN A CA 1
ATOM 609 C C . ASN A 1 83 ? 7.957 4.627 -2.036 1.00 95.12 83 ASN A C 1
ATOM 611 O O . ASN A 1 83 ? 7.016 4.291 -1.320 1.00 95.12 83 ASN A O 1
ATOM 615 N N . ASP A 1 84 ? 8.140 5.883 -2.425 1.00 96.44 84 ASP A N 1
ATOM 616 C CA . ASP A 1 84 ? 7.245 6.966 -2.028 1.00 96.44 84 ASP A CA 1
ATOM 617 C C . ASP A 1 84 ? 5.874 6.840 -2.700 1.00 96.44 84 ASP A C 1
ATOM 619 O O . ASP A 1 84 ? 4.851 6.974 -2.027 1.00 96.44 84 ASP A O 1
ATOM 623 N N . ALA A 1 85 ? 5.830 6.436 -3.971 1.00 96.19 85 ALA A N 1
ATOM 624 C CA . ALA A 1 85 ? 4.587 6.060 -4.637 1.00 96.19 85 ALA A CA 1
ATOM 625 C C . ALA A 1 85 ? 3.863 4.905 -3.918 1.00 96.19 85 ALA A C 1
ATOM 627 O O . ALA A 1 85 ? 2.653 4.968 -3.692 1.00 96.19 85 ALA A O 1
ATOM 62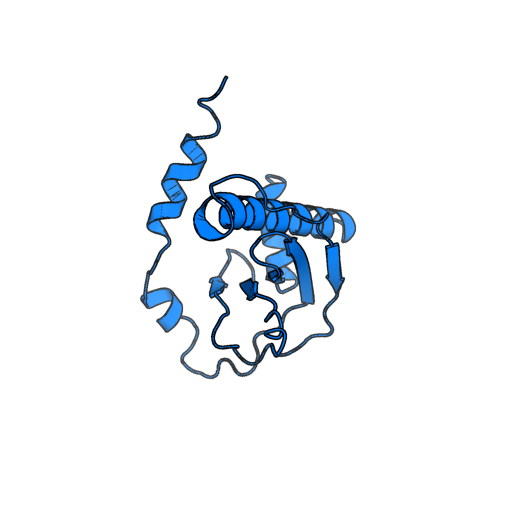8 N N . LEU A 1 86 ? 4.584 3.859 -3.501 1.00 96.44 86 LEU A N 1
ATOM 629 C CA . LEU A 1 86 ? 3.990 2.746 -2.753 1.00 96.44 86 LEU A CA 1
ATOM 630 C C . LEU A 1 86 ? 3.464 3.173 -1.377 1.00 96.44 86 LEU A C 1
ATOM 632 O O . LEU A 1 86 ? 2.393 2.720 -0.967 1.00 96.44 86 LEU A O 1
ATOM 636 N N . LYS A 1 87 ? 4.181 4.056 -0.673 1.00 96.06 87 LYS A N 1
ATOM 637 C CA . LYS A 1 87 ? 3.719 4.643 0.593 1.00 96.06 87 LYS A CA 1
ATOM 638 C C . LYS A 1 87 ? 2.428 5.430 0.400 1.00 96.06 87 LYS A C 1
ATOM 640 O O . LYS A 1 87 ? 1.503 5.251 1.190 1.00 96.06 87 LYS A O 1
ATOM 645 N N . GLU A 1 88 ? 2.346 6.251 -0.645 1.00 97.06 88 GLU A N 1
ATOM 646 C CA . GLU A 1 88 ? 1.143 7.030 -0.945 1.00 97.06 88 GLU A CA 1
ATOM 647 C C . GLU A 1 88 ? -0.028 6.116 -1.321 1.00 97.06 88 GLU A C 1
ATOM 649 O O . GLU A 1 88 ? -1.132 6.271 -0.804 1.00 97.06 88 GLU A O 1
ATOM 654 N N . CYS A 1 89 ? 0.223 5.080 -2.127 1.00 95.94 89 CYS A N 1
ATOM 655 C CA . CYS A 1 89 ? -0.771 4.054 -2.437 1.00 95.94 89 CYS A CA 1
ATOM 656 C C . CYS A 1 89 ? -1.322 3.392 -1.163 1.00 95.94 89 CYS A C 1
ATOM 658 O O . CYS A 1 89 ? -2.537 3.336 -0.959 1.00 95.94 89 CYS A O 1
ATOM 660 N N . ALA A 1 90 ? -0.436 2.944 -0.268 1.00 95.94 90 ALA A N 1
ATOM 661 C CA . ALA A 1 90 ? -0.825 2.321 0.993 1.00 95.94 90 ALA A CA 1
ATOM 662 C C . ALA A 1 90 ? -1.599 3.286 1.897 1.00 95.94 90 ALA A C 1
ATOM 664 O O . ALA A 1 90 ? -2.602 2.895 2.499 1.00 95.94 90 ALA A O 1
ATOM 665 N N . ASN A 1 91 ? -1.187 4.551 1.953 1.00 95.56 91 ASN A N 1
ATOM 666 C CA . ASN A 1 91 ? -1.872 5.588 2.712 1.00 95.56 91 ASN A CA 1
ATOM 667 C C . ASN A 1 91 ? -3.291 5.845 2.180 1.00 95.56 91 ASN A C 1
ATOM 669 O O . ASN A 1 91 ? -4.246 5.826 2.957 1.00 95.56 91 ASN A O 1
ATOM 673 N N . MET A 1 92 ? -3.457 5.987 0.860 1.00 95.31 92 MET A N 1
ATOM 674 C CA . MET A 1 92 ? -4.767 6.171 0.224 1.00 95.31 92 MET A CA 1
ATOM 675 C C . MET A 1 92 ? -5.701 4.984 0.478 1.00 95.31 92 MET A C 1
ATOM 677 O O . MET A 1 92 ? -6.833 5.169 0.935 1.00 95.31 92 MET A O 1
ATOM 681 N N . VAL A 1 93 ? -5.227 3.754 0.242 1.00 93.12 93 VAL A N 1
ATOM 682 C CA . VAL A 1 93 ? -6.015 2.535 0.491 1.00 93.12 93 VAL A CA 1
ATOM 683 C C . VAL A 1 93 ? -6.425 2.460 1.962 1.00 93.12 93 VAL A C 1
ATOM 685 O O . VAL A 1 93 ? -7.594 2.220 2.269 1.00 93.12 93 VAL A O 1
ATOM 688 N N . THR A 1 94 ? -5.503 2.739 2.883 1.00 92.94 94 THR A N 1
ATOM 689 C CA . THR A 1 94 ? -5.792 2.703 4.322 1.00 92.94 94 THR A CA 1
ATOM 690 C C . THR A 1 94 ? -6.763 3.802 4.742 1.00 92.94 94 THR A C 1
ATOM 692 O O . THR A 1 94 ? -7.646 3.549 5.558 1.00 92.94 94 THR A O 1
ATOM 695 N N . GLY A 1 95 ? -6.677 4.998 4.155 1.00 92.00 95 GLY A N 1
ATOM 696 C CA . GLY A 1 95 ? -7.645 6.075 4.364 1.00 92.00 95 GLY A CA 1
ATOM 697 C C . GLY A 1 95 ? -9.065 5.671 3.956 1.00 92.00 95 GLY A C 1
ATOM 698 O O . GLY A 1 95 ? -10.027 5.908 4.697 1.00 92.00 95 GLY A O 1
ATOM 699 N N . HIS A 1 96 ? -9.209 4.975 2.826 1.00 90.88 96 HIS A N 1
ATOM 700 C CA . HIS A 1 96 ? -10.493 4.415 2.400 1.00 90.88 96 HIS A CA 1
ATOM 701 C C . HIS A 1 96 ? -10.998 3.311 3.337 1.00 90.88 96 HIS A C 1
ATOM 703 O O . HIS A 1 96 ? -12.172 3.312 3.711 1.00 90.88 96 HIS A O 1
ATOM 709 N N . VAL A 1 97 ? -10.126 2.397 3.767 1.00 89.00 97 VAL A N 1
ATOM 710 C CA . VAL A 1 97 ? -10.485 1.342 4.730 1.00 89.00 97 VAL A CA 1
ATOM 711 C C . VAL A 1 97 ? -10.902 1.948 6.074 1.00 89.00 97 VAL A C 1
ATOM 713 O O . VAL A 1 97 ? -11.924 1.554 6.639 1.00 89.00 97 VAL A O 1
ATOM 716 N N . LYS A 1 98 ? -10.174 2.957 6.566 1.00 87.56 98 LYS A N 1
ATOM 717 C CA . LYS A 1 98 ? -10.497 3.678 7.801 1.00 87.56 98 LYS A CA 1
ATOM 718 C C . LYS A 1 98 ? -11.904 4.263 7.752 1.00 87.56 98 LYS A C 1
ATOM 720 O O . LYS A 1 98 ? -12.703 3.989 8.643 1.00 87.56 98 LYS A O 1
ATOM 725 N N . THR A 1 99 ? -12.191 5.048 6.716 1.00 84.94 99 THR A N 1
ATOM 726 C CA . THR A 1 99 ? -13.456 5.790 6.592 1.00 84.94 99 THR A CA 1
ATOM 727 C C . THR A 1 99 ? -14.668 4.886 6.396 1.00 84.94 99 THR A C 1
ATOM 729 O O . THR A 1 99 ? -15.750 5.217 6.874 1.00 84.94 99 THR A O 1
ATOM 732 N N . ARG A 1 100 ? -14.509 3.746 5.712 1.00 83.44 100 ARG A N 1
ATOM 733 C CA . ARG A 1 100 ? -15.632 2.856 5.376 1.00 83.44 100 ARG A CA 1
ATOM 734 C C . ARG A 1 100 ? -15.844 1.707 6.356 1.00 83.44 100 ARG A C 1
ATOM 736 O O . ARG A 1 100 ? -16.977 1.266 6.512 1.00 83.44 100 ARG A O 1
ATOM 743 N N . VAL A 1 101 ? -14.775 1.189 6.961 1.00 77.81 101 VAL A N 1
ATOM 744 C CA . VAL A 1 101 ? -14.809 -0.097 7.678 1.00 77.81 101 VAL A CA 1
ATOM 745 C C . VAL A 1 101 ? -14.407 0.043 9.140 1.00 77.81 101 VAL A C 1
ATOM 747 O O . VAL A 1 101 ? -15.069 -0.525 10.00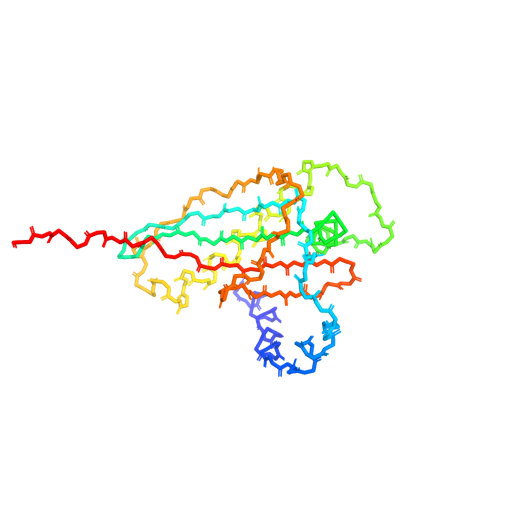2 1.00 77.81 101 VAL A O 1
ATOM 750 N N . LEU A 1 102 ? -13.315 0.757 9.429 1.00 75.00 102 LEU A N 1
ATOM 751 C CA . LEU A 1 102 ? -12.706 0.702 10.763 1.00 75.00 102 LEU A CA 1
ATOM 752 C C . LEU A 1 102 ? -13.301 1.712 11.737 1.00 75.00 102 LEU A C 1
ATOM 754 O O . LEU A 1 102 ? -13.491 1.378 12.904 1.00 75.00 102 LEU A O 1
ATOM 758 N N . ASP A 1 103 ? -13.547 2.943 11.288 1.00 71.69 103 ASP A N 1
ATOM 759 C CA . ASP A 1 103 ? -14.034 3.994 12.175 1.00 71.69 103 ASP A CA 1
ATOM 760 C C . ASP A 1 103 ? -14.737 5.135 11.423 1.00 71.69 103 ASP A C 1
ATOM 762 O O . ASP A 1 103 ? -14.133 6.177 11.135 1.00 71.69 103 ASP A O 1
ATOM 766 N N . PRO A 1 104 ? -16.040 4.968 11.141 1.00 66.50 104 PRO A N 1
ATOM 767 C CA . PRO A 1 104 ? -16.860 6.014 10.539 1.00 66.50 104 PRO A CA 1
ATOM 768 C C . PRO A 1 104 ? -17.028 7.257 11.430 1.00 66.50 104 PRO A C 1
ATOM 770 O O . PRO A 1 104 ? -17.445 8.301 10.935 1.00 66.50 104 PRO A O 1
ATOM 773 N N . LEU A 1 105 ? -16.739 7.156 12.735 1.00 68.31 105 LEU A N 1
ATOM 774 C CA . LEU A 1 105 ? -16.943 8.218 13.729 1.00 68.31 105 LEU A CA 1
ATOM 775 C C . LEU A 1 105 ? -15.656 9.007 14.040 1.00 68.31 105 LEU A C 1
ATOM 777 O O . LEU A 1 105 ? -15.718 10.028 14.722 1.00 68.31 105 LEU A O 1
ATOM 781 N N . GLY A 1 106 ? -14.509 8.592 13.489 1.00 69.06 106 GLY A N 1
ATOM 782 C CA . GLY A 1 106 ? -13.299 9.412 13.374 1.00 69.06 106 GLY A CA 1
ATOM 783 C C . GLY A 1 106 ? -12.261 9.295 14.498 1.00 69.06 106 GLY A C 1
ATOM 784 O O . GLY A 1 106 ? -11.337 10.104 14.531 1.00 69.06 106 GLY A O 1
ATOM 785 N N . GLY A 1 107 ? -12.352 8.307 15.389 1.00 80.81 107 GLY A N 1
ATOM 786 C CA . GLY A 1 107 ? -11.368 8.053 16.455 1.00 80.81 107 GLY A CA 1
ATOM 787 C C . GLY A 1 107 ? -10.087 7.312 16.026 1.00 80.81 107 GLY A C 1
ATOM 788 O O . GLY A 1 107 ? -9.100 7.313 16.759 1.00 80.81 107 GLY A O 1
ATOM 789 N N . CYS A 1 108 ? -10.073 6.690 14.848 1.00 86.44 108 CYS A N 1
ATOM 790 C CA . CYS A 1 108 ? -8.970 5.871 14.360 1.00 86.44 108 CYS A CA 1
ATOM 791 C C . CYS A 1 108 ? -7.810 6.735 13.855 1.00 86.44 108 CYS A C 1
ATOM 793 O O . CYS A 1 108 ? -7.989 7.625 13.019 1.00 86.44 108 CYS A O 1
ATOM 795 N N . GLN A 1 109 ? -6.602 6.451 14.325 1.00 91.44 109 GLN A N 1
ATOM 796 C CA . GLN A 1 109 ? -5.369 7.117 13.911 1.00 91.44 109 GLN A CA 1
ATOM 797 C C . GLN A 1 109 ? -4.571 6.206 12.983 1.00 91.44 109 GLN A C 1
ATOM 799 O O . GLN A 1 109 ? -4.482 5.005 13.230 1.00 91.44 109 GLN A O 1
ATOM 804 N N . LEU A 1 110 ? -3.994 6.782 11.926 1.00 93.88 110 LEU A N 1
ATOM 805 C CA . LEU A 1 110 ? -3.129 6.076 10.979 1.00 93.88 110 LEU A CA 1
ATOM 806 C C . LEU A 1 110 ? -1.668 6.447 11.238 1.00 93.88 110 LEU A C 1
ATOM 808 O O . LEU A 1 110 ? -1.377 7.603 11.552 1.00 93.88 110 LEU A O 1
ATOM 812 N N . SER A 1 111 ? -0.758 5.485 11.102 1.00 95.50 111 SER A N 1
ATOM 813 C CA . SER A 1 111 ? 0.679 5.760 11.124 1.00 95.50 111 SER A CA 1
ATOM 814 C C . SER A 1 111 ? 1.143 6.398 9.816 1.00 95.50 111 SER A C 1
ATOM 816 O O . SER A 1 111 ? 0.462 6.344 8.794 1.00 95.50 111 SER A O 1
ATOM 818 N N . VAL A 1 112 ? 2.362 6.939 9.825 1.00 95.62 112 VAL A N 1
ATOM 819 C CA . VAL A 1 112 ? 3.076 7.226 8.576 1.00 95.62 112 VAL A CA 1
ATOM 820 C C . VAL A 1 112 ? 3.351 5.891 7.862 1.00 95.62 112 VAL A C 1
ATOM 822 O O . VAL A 1 112 ? 3.757 4.934 8.535 1.00 95.62 112 VAL A O 1
ATOM 825 N N . PRO A 1 113 ? 3.115 5.789 6.541 1.00 95.06 113 PRO A N 1
ATOM 826 C CA . PRO A 1 113 ? 3.446 4.596 5.771 1.00 95.06 113 PRO A CA 1
ATOM 827 C C . PRO A 1 113 ? 4.955 4.334 5.766 1.00 95.06 113 PRO A C 1
ATOM 829 O O . PRO A 1 113 ? 5.762 5.256 5.620 1.00 95.06 113 PRO A O 1
ATOM 832 N N . PHE A 1 114 ? 5.345 3.065 5.841 1.00 92.81 114 PHE A N 1
ATOM 833 C CA . PHE A 1 114 ? 6.730 2.638 5.633 1.00 92.81 114 PHE A CA 1
ATOM 834 C C . PHE A 1 114 ? 6.803 1.510 4.609 1.00 92.81 114 PHE A C 1
ATOM 836 O O . PHE A 1 114 ? 5.821 0.804 4.384 1.00 92.81 114 PHE A O 1
ATOM 843 N N . VAL A 1 115 ? 7.969 1.363 3.974 1.00 92.00 115 VAL A N 1
ATOM 844 C CA . VAL A 1 115 ? 8.221 0.313 2.983 1.00 92.00 115 VAL A CA 1
ATOM 845 C C . VAL A 1 115 ? 9.400 -0.532 3.419 1.00 92.00 115 VAL A C 1
ATOM 847 O O . VAL A 1 115 ? 10.452 -0.001 3.770 1.00 92.00 115 VAL A O 1
ATOM 850 N N . ASN A 1 116 ? 9.217 -1.843 3.340 1.00 86.44 116 ASN A N 1
ATOM 851 C CA . ASN A 1 116 ? 10.249 -2.838 3.547 1.00 86.44 116 ASN A CA 1
ATOM 852 C C . ASN A 1 116 ? 10.545 -3.551 2.228 1.00 86.44 116 ASN A C 1
ATOM 854 O O . ASN A 1 116 ? 9.632 -3.935 1.490 1.00 86.44 116 ASN A O 1
ATOM 858 N N . SER A 1 117 ? 11.828 -3.792 1.967 1.00 77.69 117 SER A N 1
ATOM 859 C CA . SER A 1 117 ? 12.228 -4.824 1.014 1.00 77.69 117 SER A CA 1
ATOM 860 C C . SER A 1 117 ? 11.924 -6.177 1.646 1.00 77.69 117 SER A C 1
ATOM 862 O O . SER A 1 117 ? 12.441 -6.491 2.721 1.00 77.69 117 SER A O 1
ATOM 864 N N . VAL A 1 118 ? 11.082 -6.977 1.002 1.00 68.06 118 VAL A N 1
ATOM 865 C CA . VAL A 1 118 ? 10.782 -8.326 1.479 1.00 68.06 118 VAL A CA 1
ATOM 866 C C . VAL A 1 118 ? 11.725 -9.265 0.750 1.00 68.06 118 VAL A C 1
ATOM 868 O O . VAL A 1 118 ? 11.721 -9.313 -0.477 1.00 68.06 118 VAL A O 1
ATOM 871 N N . ALA A 1 119 ? 12.554 -10.008 1.488 1.00 58.12 119 ALA A N 1
ATOM 872 C CA . ALA A 1 119 ? 13.283 -11.123 0.892 1.00 58.12 119 ALA A CA 1
ATOM 873 C C . ALA A 1 119 ? 12.244 -12.043 0.258 1.00 58.12 119 ALA A C 1
ATOM 875 O O . ALA A 1 119 ? 11.358 -12.480 0.988 1.00 58.12 119 ALA A O 1
ATOM 876 N N . THR A 1 120 ? 12.341 -12.261 -1.059 1.00 52.44 120 THR A N 1
ATOM 877 C CA . THR A 1 120 ? 11.402 -12.997 -1.915 1.00 52.44 120 THR A CA 1
ATOM 878 C C . THR A 1 120 ? 10.702 -14.115 -1.147 1.00 52.44 120 THR A C 1
ATOM 880 O O . THR A 1 120 ? 11.167 -15.251 -1.076 1.00 52.44 120 THR A O 1
ATOM 883 N N . SER A 1 121 ? 9.585 -13.773 -0.513 1.00 45.75 121 SER A N 1
ATOM 884 C CA . SER A 1 121 ? 8.857 -14.691 0.345 1.00 45.75 121 SER A CA 1
ATOM 885 C C . SER A 1 121 ? 7.723 -15.184 -0.511 1.00 45.75 121 SER A C 1
ATOM 887 O O . SER A 1 121 ? 6.911 -14.383 -0.980 1.00 45.75 121 SER A O 1
ATOM 889 N N . ALA A 1 122 ? 7.701 -16.489 -0.780 1.00 49.00 122 ALA A N 1
ATOM 890 C CA . ALA A 1 122 ? 6.494 -17.108 -1.288 1.00 49.00 122 ALA A CA 1
ATOM 891 C C . ALA A 1 122 ? 5.437 -16.860 -0.215 1.00 49.00 122 ALA A C 1
ATOM 893 O O . ALA A 1 122 ? 5.436 -17.506 0.836 1.00 49.00 122 ALA A O 1
ATOM 894 N N . ALA A 1 123 ? 4.589 -15.859 -0.434 1.00 49.28 123 ALA A N 1
ATOM 895 C CA . ALA A 1 123 ? 3.452 -15.665 0.427 1.00 49.28 123 ALA A CA 1
ATOM 896 C C . ALA A 1 123 ? 2.561 -16.869 0.147 1.00 49.28 123 ALA A C 1
ATOM 898 O O . ALA A 1 123 ? 1.844 -16.892 -0.852 1.00 49.28 123 ALA A O 1
ATOM 899 N N . ALA A 1 124 ? 2.675 -17.913 0.977 1.00 47.59 124 ALA A N 1
ATOM 900 C CA . ALA A 1 124 ? 1.697 -18.986 0.999 1.00 47.59 124 ALA A CA 1
ATOM 901 C C . ALA A 1 124 ? 0.350 -18.282 1.045 1.00 47.59 124 ALA A C 1
ATOM 903 O O . ALA A 1 124 ? 0.160 -17.488 1.965 1.00 47.59 124 ALA A O 1
ATOM 904 N N . ALA A 1 125 ? -0.475 -18.461 0.007 1.00 49.25 125 ALA A N 1
ATOM 905 C CA . ALA A 1 125 ? -1.732 -17.749 -0.160 1.00 49.25 125 ALA A CA 1
ATOM 906 C C . ALA A 1 125 ? -2.476 -17.779 1.175 1.00 49.25 125 ALA A C 1
ATOM 908 O O . ALA A 1 125 ? -2.979 -18.817 1.597 1.00 49.25 125 ALA A O 1
ATOM 909 N N . ARG A 1 126 ? -2.410 -16.669 1.913 1.00 56.38 126 ARG A N 1
ATOM 910 C CA . ARG A 1 126 ? -3.037 -16.579 3.225 1.00 56.38 126 ARG A CA 1
ATOM 911 C C . ARG A 1 126 ? -4.500 -16.311 2.930 1.00 56.38 126 ARG A C 1
ATOM 913 O O . ARG A 1 126 ? -4.780 -15.454 2.094 1.00 56.38 126 ARG A O 1
ATOM 920 N N . ASP A 1 127 ? -5.412 -16.980 3.628 1.00 56.06 127 ASP A N 1
ATOM 921 C CA . ASP A 1 127 ? -6.873 -16.937 3.402 1.00 56.06 127 ASP A CA 1
ATOM 922 C C . ASP A 1 127 ? -7.515 -15.526 3.427 1.00 56.06 127 ASP A C 1
ATOM 924 O O . ASP A 1 127 ? -8.728 -15.384 3.303 1.00 56.06 127 ASP A O 1
ATOM 928 N N . ARG A 1 128 ? -6.731 -14.459 3.619 1.00 70.75 128 ARG A N 1
ATOM 929 C CA . ARG A 1 128 ? -7.169 -13.064 3.770 1.00 70.75 128 ARG A CA 1
ATOM 930 C C . ARG A 1 128 ? -6.429 -12.085 2.849 1.00 70.75 128 ARG A C 1
ATOM 932 O O . ARG A 1 128 ? -6.366 -10.895 3.149 1.00 70.75 128 ARG A O 1
ATOM 939 N N . MET A 1 129 ? -5.855 -12.579 1.753 1.00 79.38 129 MET A N 1
ATOM 940 C CA . MET A 1 129 ? -5.172 -11.766 0.746 1.00 79.38 129 MET A CA 1
ATOM 941 C C . MET A 1 129 ? -6.070 -11.528 -0.470 1.00 79.38 129 MET A C 1
ATOM 943 O O . MET A 1 129 ? -6.603 -12.473 -1.048 1.00 79.38 129 MET A O 1
ATOM 947 N N . LEU A 1 130 ? -6.173 -10.271 -0.904 1.00 86.38 130 LEU A N 1
ATOM 948 C CA . LEU A 1 130 ? -6.738 -9.923 -2.206 1.00 86.38 130 LEU A CA 1
ATOM 949 C C . LEU A 1 130 ? -5.593 -9.697 -3.190 1.00 86.38 130 LEU A C 1
ATOM 951 O O . LEU A 1 130 ? -4.803 -8.777 -2.999 1.00 86.38 130 LEU A O 1
ATOM 955 N N . LEU A 1 131 ? -5.494 -10.539 -4.219 1.00 87.25 131 LEU A N 1
ATOM 956 C CA . LEU A 1 131 ? -4.467 -10.452 -5.257 1.00 87.25 131 LEU A CA 1
ATOM 957 C C . LEU A 1 131 ? -5.056 -9.843 -6.533 1.00 87.25 131 LEU A C 1
ATOM 959 O O . LEU A 1 131 ? -6.070 -10.320 -7.040 1.00 87.25 131 LEU A O 1
ATOM 963 N N . TYR A 1 132 ? -4.385 -8.834 -7.076 1.00 87.56 132 TYR A N 1
ATOM 964 C CA . TYR A 1 132 ? -4.769 -8.148 -8.302 1.00 87.56 132 TYR A CA 1
ATOM 965 C C . TYR A 1 132 ? -3.640 -8.222 -9.326 1.00 87.56 132 TYR A C 1
ATOM 967 O O . TYR A 1 132 ? -2.456 -8.075 -9.006 1.00 87.56 132 TYR A O 1
ATOM 975 N N . LYS A 1 133 ? -4.030 -8.424 -10.584 1.00 88.56 133 LYS A N 1
ATOM 976 C CA . LYS A 1 133 ? -3.137 -8.307 -11.732 1.00 88.56 133 LYS A CA 1
ATOM 977 C C . LYS A 1 133 ? -3.147 -6.863 -12.223 1.00 88.56 133 LYS A C 1
ATOM 979 O O . LYS A 1 133 ? -4.219 -6.307 -12.447 1.00 88.56 133 LYS A O 1
ATOM 984 N N . LEU A 1 134 ? -1.963 -6.286 -12.388 1.00 88.12 134 LEU A N 1
ATOM 985 C CA . LEU A 1 134 ? -1.785 -4.943 -12.937 1.00 88.12 134 LEU A CA 1
ATOM 986 C C . LEU A 1 134 ? -1.502 -5.005 -14.447 1.00 88.12 134 LEU A C 1
ATOM 988 O O . LEU A 1 134 ? -1.532 -6.091 -15.038 1.00 88.12 134 LEU A O 1
ATOM 992 N N . GLN A 1 135 ? -1.244 -3.858 -15.089 1.00 87.38 135 GLN A N 1
ATOM 993 C CA . GLN A 1 135 ? -0.784 -3.873 -16.483 1.00 87.38 135 GLN A CA 1
ATOM 994 C C . GLN A 1 135 ? 0.568 -4.585 -16.564 1.00 87.38 135 GLN A C 1
ATOM 996 O O . GLN A 1 135 ? 0.786 -5.401 -17.462 1.00 87.38 135 GLN A O 1
ATOM 1001 N N . GLN A 1 136 ? 1.429 -4.333 -15.576 1.00 85.94 136 GLN A N 1
ATOM 1002 C CA . GLN A 1 136 ? 2.696 -5.023 -15.373 1.00 85.94 136 GLN A CA 1
ATOM 1003 C C . GLN A 1 136 ? 2.771 -5.533 -13.928 1.00 85.94 136 GLN A C 1
ATOM 1005 O O . GLN A 1 136 ? 2.594 -4.784 -12.975 1.00 85.94 136 GLN A O 1
ATOM 1010 N N . GLY A 1 137 ? 3.023 -6.831 -13.754 1.00 88.94 137 GLY A N 1
ATOM 1011 C CA . GLY A 1 137 ? 3.199 -7.435 -12.433 1.00 88.94 137 GLY A CA 1
ATOM 1012 C C . GLY A 1 137 ? 1.917 -7.661 -11.621 1.00 88.94 137 GLY A C 1
ATOM 1013 O O . GLY A 1 137 ? 0.819 -7.852 -12.157 1.00 88.94 137 GLY A O 1
ATOM 1014 N N . LEU A 1 138 ? 2.094 -7.739 -10.302 1.00 89.81 138 LEU A N 1
ATOM 1015 C CA . LEU A 1 138 ? 1.080 -8.143 -9.330 1.00 89.81 138 LEU A CA 1
ATOM 1016 C C . LEU A 1 138 ? 1.119 -7.239 -8.099 1.00 89.81 138 LEU A C 1
ATOM 1018 O O . LEU A 1 138 ? 2.189 -6.838 -7.637 1.00 89.81 138 LEU A O 1
ATOM 1022 N N . ILE A 1 139 ? -0.054 -7.014 -7.517 1.00 92.00 139 ILE A N 1
ATOM 1023 C CA . ILE A 1 139 ? -0.218 -6.366 -6.218 1.00 92.00 139 ILE A CA 1
ATOM 1024 C C . ILE A 1 139 ? -1.144 -7.211 -5.349 1.00 92.00 139 ILE A C 1
ATOM 1026 O O . ILE A 1 139 ? -2.149 -7.737 -5.821 1.00 92.00 139 ILE A O 1
ATOM 1030 N N . SER A 1 140 ? -0.826 -7.332 -4.070 1.00 90.88 140 SER A N 1
ATOM 1031 C CA . SER A 1 140 ? -1.742 -7.846 -3.063 1.00 90.88 140 SER A CA 1
ATOM 1032 C C . SER A 1 140 ? -2.080 -6.775 -2.045 1.00 90.88 140 SER A C 1
ATOM 1034 O O . SER A 1 140 ? -1.255 -5.914 -1.739 1.00 90.88 140 SER A O 1
ATOM 1036 N N . VAL A 1 141 ? -3.300 -6.847 -1.525 1.00 91.06 141 VAL A N 1
ATOM 1037 C CA . VAL A 1 141 ? -3.785 -6.012 -0.432 1.00 91.06 141 VAL A CA 1
ATOM 1038 C C . VAL A 1 141 ? -4.285 -6.924 0.679 1.00 91.06 141 VAL A C 1
ATOM 1040 O O . VAL A 1 141 ? -5.093 -7.827 0.447 1.00 91.06 141 VAL A O 1
ATOM 1043 N N . GLU A 1 142 ? -3.810 -6.677 1.893 1.00 89.56 142 GLU A N 1
ATOM 1044 C CA . GLU A 1 142 ? -4.186 -7.408 3.099 1.00 89.56 142 GLU A CA 1
ATOM 1045 C C . GLU A 1 142 ? -4.604 -6.429 4.192 1.00 89.56 142 GLU A C 1
ATOM 1047 O O . GLU A 1 142 ? -3.986 -5.381 4.380 1.00 89.56 142 GLU A O 1
ATOM 1052 N N . ILE A 1 143 ? -5.643 -6.791 4.941 1.00 89.56 143 ILE A N 1
ATOM 1053 C CA . ILE A 1 143 ? -6.102 -6.035 6.106 1.00 89.56 143 ILE A CA 1
ATOM 1054 C C . ILE A 1 143 ? -5.963 -6.945 7.320 1.00 89.56 143 ILE A C 1
ATOM 1056 O O . ILE A 1 143 ? -6.657 -7.954 7.455 1.00 89.56 143 ILE A O 1
ATOM 1060 N N . TRP A 1 144 ? -5.057 -6.575 8.214 1.00 87.50 144 TRP A N 1
ATOM 1061 C CA . TRP A 1 144 ? -4.751 -7.312 9.427 1.00 87.50 144 TRP A CA 1
ATOM 1062 C C . TRP A 1 144 ? -5.368 -6.612 10.617 1.00 87.50 144 TRP A C 1
ATOM 1064 O O . TRP A 1 144 ? -5.194 -5.408 10.781 1.00 87.50 144 TRP A O 1
ATOM 1074 N N . ARG A 1 145 ? -6.047 -7.374 11.472 1.00 87.19 145 ARG A N 1
ATOM 1075 C CA . ARG A 1 145 ? -6.502 -6.930 12.789 1.00 87.19 145 ARG A CA 1
ATOM 1076 C C . ARG A 1 145 ? -5.626 -7.598 13.842 1.00 87.19 145 ARG A C 1
ATOM 1078 O O . ARG A 1 145 ? -5.443 -8.813 13.798 1.00 87.19 145 ARG A O 1
ATOM 1085 N N . ARG A 1 146 ? -5.107 -6.820 14.787 1.00 83.75 146 ARG A N 1
ATOM 1086 C CA . ARG A 1 146 ? -4.448 -7.342 15.983 1.00 83.75 146 ARG A CA 1
ATOM 1087 C C . ARG A 1 146 ? -5.528 -7.897 16.909 1.00 83.75 146 ARG A C 1
ATOM 1089 O O . ARG A 1 146 ? -6.501 -7.209 17.219 1.00 83.75 146 ARG A O 1
ATOM 1096 N N . GLU A 1 147 ? -5.382 -9.148 17.327 1.00 75.50 147 GLU A N 1
ATOM 1097 C CA . GLU A 1 147 ? -6.218 -9.692 18.391 1.00 75.50 147 GLU A CA 1
ATOM 1098 C C . GLU A 1 147 ? -5.811 -9.013 19.696 1.00 75.50 147 GLU A C 1
ATOM 1100 O O . GLU A 1 147 ? -4.687 -9.162 20.174 1.00 75.50 147 GLU A O 1
ATOM 1105 N N . THR A 1 148 ? -6.711 -8.215 20.262 1.00 59.50 148 THR A N 1
ATOM 1106 C CA . THR A 1 148 ? -6.577 -7.781 21.645 1.00 59.50 148 THR A CA 1
ATOM 1107 C C . THR A 1 148 ? -6.812 -9.016 22.498 1.00 59.50 148 THR A C 1
ATOM 1109 O O . THR A 1 148 ? -7.922 -9.550 22.506 1.00 59.50 148 THR A O 1
ATOM 1112 N N . ALA A 1 149 ? -5.771 -9.502 23.179 1.00 53.16 149 ALA A N 1
ATOM 1113 C CA . ALA A 1 149 ? -5.937 -10.540 24.186 1.00 53.16 149 ALA A CA 1
ATOM 1114 C C . ALA A 1 149 ? -7.035 -10.069 25.144 1.00 53.16 149 ALA A C 1
ATOM 1116 O O . ALA A 1 149 ? -6.913 -8.998 25.744 1.00 53.16 149 ALA A O 1
ATOM 1117 N N . ALA A 1 150 ? -8.139 -10.816 25.218 1.00 50.16 150 ALA A N 1
ATOM 1118 C CA . ALA A 1 150 ? -9.186 -10.531 26.180 1.00 50.16 150 ALA A CA 1
ATOM 1119 C C . ALA A 1 150 ? -8.518 -10.492 27.557 1.00 50.16 150 ALA A C 1
ATOM 1121 O O . ALA A 1 150 ? -7.922 -11.486 27.975 1.00 50.16 150 ALA A O 1
ATOM 1122 N N . SER A 1 151 ? -8.552 -9.335 28.223 1.00 46.09 151 SER A N 1
ATOM 1123 C CA . SER A 1 151 ? -8.144 -9.246 29.621 1.00 46.09 151 SER A CA 1
ATOM 1124 C C . SER A 1 151 ? -9.015 -10.242 30.369 1.00 46.09 151 SER A C 1
ATOM 1126 O O . SER A 1 151 ? -10.225 -10.042 30.457 1.00 46.09 151 SER A O 1
ATOM 1128 N N . ALA A 1 152 ? -8.417 -11.342 30.823 1.00 44.16 152 ALA A N 1
ATOM 1129 C CA . ALA A 1 152 ? -9.078 -12.276 31.712 1.00 44.16 152 ALA A CA 1
ATOM 1130 C C . ALA A 1 152 ? -9.516 -11.476 32.947 1.00 44.16 152 ALA A C 1
ATOM 1132 O O . ALA A 1 152 ? -8.671 -10.950 33.674 1.00 44.16 152 ALA A O 1
ATOM 1133 N N . ALA A 1 153 ? -10.828 -11.285 33.075 1.00 41.31 153 ALA A N 1
ATOM 1134 C CA . ALA A 1 153 ? -11.473 -10.741 34.261 1.00 41.31 153 ALA A CA 1
ATOM 1135 C C . ALA A 1 153 ? -11.647 -11.848 35.303 1.00 41.31 153 ALA A C 1
ATOM 1137 O O . ALA A 1 153 ? -11.881 -13.008 34.884 1.00 41.31 153 ALA A O 1
#